Protein AF-A0A2N1T7W6-F1 (afdb_monomer_lite)

Secondary structure (DSSP, 8-state):
----PPPHHHHHHHHTT-S-EEEEE-SS-TTEEEEEEEETTEEEEEEEETTTTEEEEEEEPPHHHHHHHHHHHHHHHHHT-

Foldseek 3Di:
DDDPDDDPVQVVCQVVVVFLWDWDQDPVDRQWIWIFGDDPPFTKTWIAGNVVRDTPDMDGDDPVRVVVSVVVSVVVVVVVD

Radius of gyration: 13.02 Å; chains: 1; bounding box: 25×36×36 Å

Sequence (81 aa):
MEERIISRESIVAILNKETDVIVYPSTRDEDLDLYFGKDGVKYLLVVYNRETCTIVTARNMRKNEKEIYNEVIHHEKEKAN

pLDDT: mean 87.96, std 12.44, range [38.28, 96.19]

Structure (mmCIF, N/CA/C/O backbone):
data_AF-A0A2N1T7W6-F1
#
_entry.id   AF-A0A2N1T7W6-F1
#
loop_
_atom_site.group_PDB
_atom_site.id
_atom_site.type_symbol
_atom_site.label_atom_id
_atom_site.label_alt_id
_atom_site.label_comp_id
_atom_site.label_asym_id
_atom_site.label_entity_id
_atom_site.label_seq_id
_atom_site.pdbx_PDB_ins_code
_atom_site.Cartn_x
_atom_site.Cartn_y
_atom_site.Cartn_z
_atom_site.occupancy
_atom_site.B_iso_or_equiv
_atom_site.auth_seq_id
_atom_site.auth_comp_id
_atom_site.auth_asym_id
_atom_site.auth_atom_id
_atom_site.pdbx_PDB_model_num
ATOM 1 N N . MET A 1 1 ? 13.696 -0.275 24.962 1.00 38.28 1 MET A N 1
ATOM 2 C CA . MET A 1 1 ? 13.272 0.799 24.041 1.00 38.28 1 MET A CA 1
ATOM 3 C C . MET A 1 1 ? 12.481 0.100 22.958 1.00 38.28 1 MET A C 1
ATOM 5 O O . MET A 1 1 ? 13.068 -0.689 22.231 1.00 38.28 1 MET A O 1
ATOM 9 N N . GLU A 1 2 ? 11.158 0.229 23.013 1.00 44.09 2 GLU A N 1
ATOM 10 C CA . GLU A 1 2 ? 10.198 -0.586 22.263 1.00 44.09 2 GLU A CA 1
ATOM 11 C C . GLU A 1 2 ? 10.464 -0.530 20.759 1.00 44.09 2 GLU A C 1
ATOM 13 O O . GLU A 1 2 ? 10.602 0.548 20.171 1.00 44.09 2 GLU A O 1
ATOM 18 N N . GLU A 1 3 ? 10.537 -1.707 20.135 1.00 44.91 3 GLU A N 1
ATOM 19 C CA . GLU A 1 3 ? 10.396 -1.825 18.691 1.00 44.91 3 GLU A CA 1
ATOM 20 C C . GLU A 1 3 ? 9.147 -1.045 18.276 1.00 44.91 3 GLU A C 1
ATOM 22 O O . GLU A 1 3 ? 8.100 -1.121 18.916 1.00 44.91 3 GLU A O 1
ATOM 27 N N . ARG A 1 4 ? 9.260 -0.231 17.225 1.00 56.28 4 ARG A N 1
ATOM 28 C CA . ARG A 1 4 ? 8.128 0.498 16.648 1.00 56.28 4 ARG A CA 1
ATOM 29 C C . ARG A 1 4 ? 7.181 -0.519 16.011 1.00 56.28 4 ARG A C 1
ATOM 31 O O . ARG A 1 4 ? 7.229 -0.718 14.799 1.00 56.28 4 ARG A O 1
ATOM 38 N N . ILE A 1 5 ? 6.367 -1.179 16.831 1.00 67.75 5 ILE A N 1
ATOM 39 C CA . ILE A 1 5 ? 5.426 -2.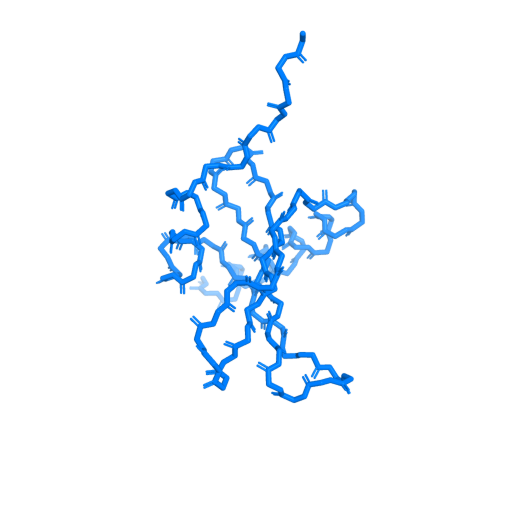206 16.401 1.00 67.75 5 ILE A CA 1
ATOM 40 C C . ILE A 1 5 ? 4.414 -1.536 15.470 1.00 67.75 5 ILE A C 1
ATOM 42 O O . ILE A 1 5 ? 3.716 -0.577 15.823 1.00 67.75 5 ILE A O 1
ATOM 46 N N . ILE A 1 6 ? 4.390 -2.008 14.231 1.00 80.81 6 ILE A N 1
ATOM 47 C CA . ILE A 1 6 ? 3.378 -1.643 13.248 1.00 80.81 6 ILE A CA 1
ATOM 48 C C . ILE A 1 6 ? 2.080 -2.301 13.719 1.00 80.81 6 ILE A C 1
ATOM 50 O O . ILE A 1 6 ? 2.053 -3.515 13.914 1.00 80.81 6 ILE A O 1
ATOM 54 N N . SER A 1 7 ? 1.025 -1.510 13.956 1.00 85.44 7 SER A N 1
ATOM 55 C CA . SER A 1 7 ? -0.251 -2.082 14.401 1.00 85.44 7 SER A CA 1
ATOM 56 C C . SER A 1 7 ? -0.872 -2.874 13.258 1.00 85.44 7 SER A C 1
ATOM 58 O O . SER A 1 7 ? -0.897 -2.415 12.113 1.00 85.44 7 SER A O 1
ATOM 60 N N . ARG A 1 8 ? -1.413 -4.048 13.585 1.00 87.69 8 ARG A N 1
ATOM 61 C CA . ARG A 1 8 ? -2.220 -4.839 12.655 1.00 87.69 8 ARG A CA 1
ATOM 62 C C . ARG A 1 8 ? -3.423 -4.041 12.153 1.00 87.69 8 ARG A C 1
ATOM 64 O O . ARG A 1 8 ? -3.768 -4.161 10.986 1.00 87.69 8 ARG A O 1
ATOM 71 N N . GLU A 1 9 ? -4.017 -3.212 13.005 1.00 89.94 9 GLU A N 1
ATOM 72 C CA . GLU A 1 9 ? -5.165 -2.364 12.659 1.00 89.94 9 GLU A CA 1
ATOM 73 C C . GLU A 1 9 ? -4.787 -1.361 11.569 1.00 89.94 9 GLU A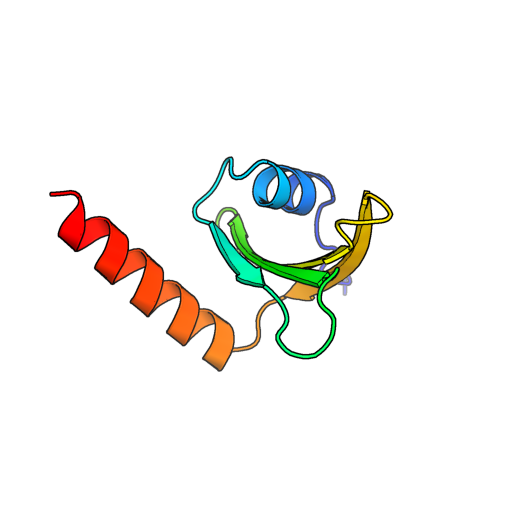 C 1
ATOM 75 O O . GLU A 1 9 ? -5.492 -1.255 10.573 1.00 89.94 9 GLU A O 1
ATOM 80 N N . SER A 1 10 ? -3.621 -0.716 11.694 1.00 90.31 10 SER A N 1
ATOM 81 C CA . SER A 1 10 ? -3.109 0.201 10.670 1.00 90.31 10 SER A CA 1
ATOM 82 C C . SER A 1 10 ? -2.899 -0.502 9.326 1.00 90.31 10 SER A C 1
ATOM 84 O O . SER A 1 10 ? -3.184 0.068 8.279 1.00 90.31 10 SER A O 1
ATOM 86 N N . ILE A 1 11 ? -2.408 -1.748 9.334 1.00 91.31 11 ILE A N 1
ATOM 87 C CA . ILE A 1 11 ? -2.242 -2.535 8.102 1.00 91.31 11 ILE A CA 1
ATOM 88 C C . ILE A 1 11 ? -3.606 -2.841 7.473 1.00 91.31 11 ILE A C 1
ATOM 90 O O . ILE A 1 11 ? -3.767 -2.684 6.266 1.00 91.31 11 ILE A O 1
ATOM 94 N N . VAL A 1 12 ? -4.583 -3.259 8.280 1.00 92.06 12 VAL A N 1
ATOM 95 C CA . VAL A 1 12 ? -5.937 -3.578 7.80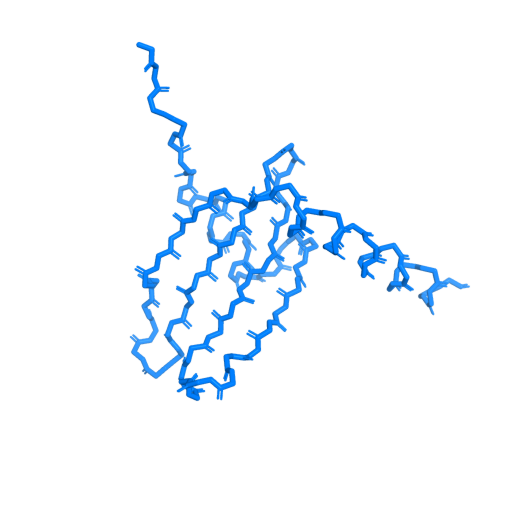4 1.00 92.06 12 VAL A CA 1
ATOM 96 C C . VAL A 1 12 ? -6.622 -2.338 7.230 1.00 92.06 12 VAL A C 1
ATOM 98 O O . VAL A 1 12 ? -7.139 -2.416 6.120 1.00 92.06 12 VAL A O 1
ATOM 101 N N . ALA A 1 13 ? -6.548 -1.192 7.911 1.00 92.62 13 ALA A N 1
ATOM 102 C CA . ALA A 1 13 ? -7.108 0.068 7.422 1.00 92.62 13 ALA A CA 1
ATOM 103 C C . ALA A 1 13 ? -6.526 0.463 6.051 1.00 92.62 13 ALA A C 1
ATOM 105 O O . ALA A 1 13 ? -7.261 0.871 5.152 1.00 92.62 13 ALA A O 1
ATOM 106 N N . ILE A 1 14 ? -5.215 0.267 5.852 1.00 93.94 14 ILE A N 1
ATOM 107 C CA . ILE A 1 14 ? -4.543 0.517 4.567 1.00 93.94 14 ILE A CA 1
ATOM 108 C C . ILE A 1 14 ? -5.023 -0.451 3.479 1.00 93.94 14 ILE A C 1
ATOM 110 O O . ILE A 1 14 ? -5.327 -0.022 2.367 1.00 93.94 14 ILE A O 1
ATOM 114 N N . LEU A 1 15 ? -5.108 -1.752 3.771 1.00 92.38 15 LEU A N 1
ATOM 115 C CA . LEU A 1 15 ? -5.562 -2.746 2.790 1.00 92.38 15 LEU A CA 1
ATOM 116 C C . LEU A 1 15 ? -7.036 -2.545 2.404 1.00 92.38 15 LEU A C 1
ATOM 118 O O . LEU A 1 15 ? -7.386 -2.699 1.234 1.00 92.38 15 LEU A O 1
ATOM 122 N N . ASN A 1 16 ? -7.869 -2.129 3.360 1.00 93.25 16 ASN A N 1
ATOM 123 C CA . ASN A 1 16 ? -9.272 -1.776 3.140 1.00 93.25 16 ASN A CA 1
ATOM 124 C C . ASN A 1 16 ? -9.463 -0.393 2.495 1.00 93.25 16 ASN A C 1
ATOM 126 O O . ASN A 1 16 ? -10.590 -0.046 2.150 1.00 93.25 16 ASN A O 1
ATOM 130 N N . LYS A 1 17 ? -8.387 0.389 2.309 1.00 91.94 17 LYS A N 1
ATOM 131 C CA . LYS A 1 17 ? -8.422 1.768 1.784 1.00 91.94 17 LYS A CA 1
ATOM 132 C C . LYS A 1 17 ? -9.307 2.708 2.618 1.00 91.94 17 LYS A C 1
ATOM 134 O O . LYS A 1 17 ? -9.948 3.609 2.088 1.00 91.94 17 LYS A O 1
ATOM 139 N N . GLU A 1 18 ? -9.338 2.493 3.931 1.00 91.62 18 GLU A N 1
ATOM 140 C CA . GLU A 1 18 ? -10.047 3.349 4.895 1.00 91.62 18 GLU A CA 1
ATOM 141 C C . GLU A 1 18 ? -9.286 4.659 5.174 1.00 91.62 18 GLU A C 1
ATOM 143 O O . GLU A 1 18 ? -9.818 5.580 5.792 1.00 91.62 18 GLU A O 1
ATOM 148 N N . THR A 1 19 ? -8.040 4.755 4.704 1.00 88.00 19 THR A N 1
ATOM 149 C CA . THR A 1 19 ? -7.206 5.958 4.746 1.00 88.00 19 THR A CA 1
ATOM 150 C C . THR A 1 19 ? -6.732 6.350 3.345 1.00 88.00 19 THR A C 1
ATOM 152 O O . THR A 1 19 ? -6.957 5.624 2.374 1.00 88.00 19 THR A O 1
ATOM 155 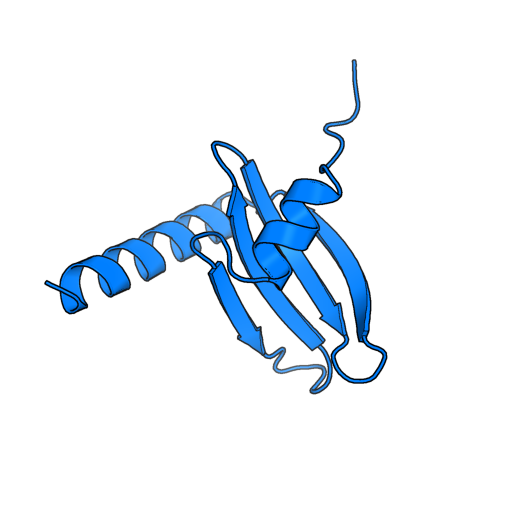N N . ASP A 1 20 ? -6.062 7.503 3.228 1.00 90.06 20 ASP A N 1
ATOM 156 C CA . ASP A 1 20 ? -5.346 7.868 2.002 1.00 90.06 20 ASP A CA 1
ATOM 157 C C . ASP A 1 20 ? -4.311 6.766 1.685 1.00 90.06 20 ASP A C 1
ATOM 159 O O . ASP A 1 20 ? -3.421 6.471 2.496 1.00 90.06 20 ASP A O 1
ATOM 163 N N . VAL A 1 21 ? -4.450 6.128 0.521 1.00 93.44 21 VAL A N 1
ATOM 164 C CA . VAL A 1 21 ? -3.618 4.996 0.099 1.00 93.44 21 VAL A CA 1
ATOM 165 C C . VAL A 1 21 ? -3.325 5.088 -1.391 1.00 93.44 21 VAL A C 1
ATOM 167 O O . VAL A 1 21 ? -4.233 5.206 -2.208 1.00 93.44 21 VAL A O 1
ATOM 170 N N . ILE A 1 22 ? -2.052 4.931 -1.742 1.00 94.50 22 ILE A N 1
ATOM 171 C CA . ILE A 1 22 ? -1.596 4.733 -3.116 1.00 94.50 22 ILE A CA 1
ATOM 172 C C . ILE A 1 22 ? -1.292 3.248 -3.286 1.00 94.50 22 ILE A C 1
ATOM 174 O O . ILE A 1 22 ? -0.489 2.686 -2.538 1.00 94.50 22 ILE A O 1
ATOM 178 N N . VAL A 1 23 ? -1.912 2.614 -4.278 1.00 94.50 23 VAL A N 1
ATOM 179 C CA . VAL A 1 23 ? -1.625 1.220 -4.638 1.00 94.50 23 VAL A CA 1
ATOM 180 C C . VAL A 1 23 ? -0.789 1.210 -5.907 1.00 94.50 23 VAL A C 1
ATOM 182 O O . VAL A 1 23 ? -1.219 1.723 -6.939 1.00 94.50 23 VAL A O 1
ATOM 185 N N . TYR A 1 24 ? 0.402 0.627 -5.826 1.00 93.69 24 TYR A N 1
ATOM 186 C CA . TYR A 1 24 ? 1.312 0.491 -6.953 1.00 93.69 24 TYR A CA 1
ATOM 187 C C . TYR A 1 24 ? 1.542 -0.991 -7.272 1.00 93.69 24 TYR A C 1
ATOM 189 O O . TYR A 1 24 ? 2.192 -1.678 -6.477 1.00 93.69 24 TYR A O 1
ATOM 197 N N . PRO A 1 25 ? 1.048 -1.495 -8.415 1.00 92.81 25 PRO A N 1
ATOM 198 C CA . PRO A 1 25 ? 1.359 -2.844 -8.865 1.00 92.81 25 PRO A CA 1
ATOM 199 C C . PRO A 1 25 ? 2.858 -3.009 -9.094 1.00 92.81 25 PRO A C 1
ATOM 201 O O . PRO A 1 25 ? 3.498 -2.171 -9.735 1.00 92.81 25 PRO A O 1
ATOM 204 N N . SER A 1 26 ? 3.438 -4.080 -8.565 1.00 89.94 26 SER A N 1
ATOM 205 C CA . SER A 1 26 ? 4.845 -4.387 -8.787 1.00 89.94 26 SER A CA 1
ATOM 206 C C . SER A 1 26 ? 5.089 -4.682 -10.266 1.00 89.94 26 SER A C 1
ATOM 208 O O . SER A 1 26 ? 4.377 -5.445 -10.909 1.00 89.94 26 SER A O 1
ATOM 210 N N . THR A 1 27 ? 6.146 -4.089 -10.817 1.00 89.31 27 THR A N 1
ATOM 211 C CA . THR A 1 27 ? 6.575 -4.335 -12.203 1.00 89.31 27 THR A CA 1
ATOM 212 C C . THR A 1 27 ? 7.437 -5.587 -12.348 1.00 89.31 27 THR A C 1
ATOM 214 O O . THR A 1 27 ? 7.757 -5.985 -13.464 1.00 89.31 27 THR A O 1
ATOM 217 N N . ARG A 1 28 ? 7.867 -6.182 -11.228 1.00 88.62 28 ARG A N 1
ATOM 218 C CA . ARG A 1 28 ? 8.746 -7.363 -11.199 1.00 88.62 28 ARG A CA 1
ATOM 219 C C . ARG A 1 28 ? 8.009 -8.660 -10.901 1.00 88.62 28 ARG A C 1
ATOM 221 O O . ARG A 1 28 ? 8.530 -9.719 -11.217 1.00 88.62 28 ARG A O 1
ATOM 228 N N . ASP A 1 29 ? 6.866 -8.552 -10.242 1.00 90.62 29 ASP A N 1
ATOM 229 C CA . ASP A 1 29 ? 6.063 -9.671 -9.771 1.00 90.62 29 ASP A CA 1
ATOM 230 C C . ASP A 1 29 ? 4.607 -9.236 -9.899 1.00 90.62 29 ASP A C 1
ATOM 232 O O . ASP A 1 29 ? 4.191 -8.291 -9.229 1.00 90.62 29 ASP A O 1
ATOM 236 N N . GLU A 1 30 ? 3.886 -9.841 -10.836 1.00 91.88 30 GLU A N 1
ATOM 237 C CA . GLU A 1 30 ? 2.548 -9.402 -11.232 1.00 91.88 30 GLU A CA 1
ATOM 238 C C . GLU A 1 30 ? 1.492 -9.629 -10.146 1.00 91.88 30 GLU A C 1
ATOM 240 O O . GLU A 1 30 ? 0.452 -8.966 -10.146 1.00 91.88 30 GLU A O 1
ATOM 245 N N . ASP A 1 31 ? 1.782 -10.487 -9.171 1.00 94.69 31 ASP A N 1
ATOM 246 C CA . ASP A 1 31 ? 0.871 -10.803 -8.079 1.00 94.69 31 ASP A CA 1
ATOM 247 C C . ASP A 1 31 ? 1.071 -9.894 -6.867 1.00 94.69 31 ASP A C 1
ATOM 249 O O . ASP A 1 31 ? 0.236 -9.885 -5.958 1.00 94.69 31 ASP A O 1
ATOM 253 N N . LEU A 1 32 ? 2.144 -9.098 -6.842 1.00 95.56 32 LEU A N 1
ATOM 254 C CA . LEU A 1 32 ? 2.456 -8.209 -5.728 1.00 95.56 32 LEU A CA 1
ATOM 255 C C . LEU A 1 32 ? 1.981 -6.779 -5.969 1.00 95.56 32 LEU A C 1
ATOM 257 O O . LEU A 1 32 ? 2.371 -6.118 -6.927 1.00 95.56 32 LEU A O 1
ATOM 261 N N . ASP A 1 33 ? 1.260 -6.248 -4.990 1.00 96.00 33 ASP A N 1
ATOM 262 C CA . ASP A 1 33 ? 0.903 -4.839 -4.906 1.00 96.00 33 ASP A CA 1
ATOM 263 C C . ASP A 1 33 ? 1.613 -4.176 -3.720 1.00 96.00 33 ASP A C 1
ATOM 265 O O . ASP A 1 33 ? 1.703 -4.720 -2.614 1.00 96.00 33 ASP A O 1
ATOM 269 N N . LEU A 1 34 ? 2.119 -2.965 -3.950 1.00 95.56 34 LEU A N 1
ATOM 270 C CA . LEU A 1 34 ? 2.719 -2.110 -2.936 1.00 95.56 34 LEU A CA 1
ATOM 271 C C . LEU A 1 34 ? 1.694 -1.061 -2.503 1.00 95.56 34 LEU A C 1
ATOM 273 O O . LEU A 1 34 ? 1.375 -0.138 -3.249 1.00 95.56 34 LEU A O 1
ATOM 277 N N . TYR A 1 35 ? 1.207 -1.191 -1.277 1.00 96.19 35 TYR A N 1
ATOM 278 C CA . TYR A 1 35 ? 0.281 -0.259 -0.652 1.00 96.19 35 TYR A CA 1
ATOM 279 C C . TYR A 1 35 ? 1.066 0.750 0.175 1.00 96.19 35 TYR A C 1
ATOM 281 O O . TYR A 1 35 ? 1.649 0.414 1.209 1.00 96.19 35 TYR A O 1
ATOM 289 N N . PHE A 1 36 ? 1.063 1.997 -0.270 1.00 96.19 36 PHE A N 1
ATOM 290 C CA . PHE A 1 36 ? 1.614 3.122 0.465 1.00 96.19 36 PHE A CA 1
ATOM 291 C C . PHE A 1 36 ? 0.466 3.835 1.162 1.00 96.19 36 PHE A C 1
ATOM 293 O O . PHE A 1 36 ? -0.364 4.442 0.496 1.00 96.19 36 PHE A O 1
ATOM 300 N N . GLY A 1 37 ? 0.412 3.764 2.489 1.00 94.38 37 GLY A N 1
ATOM 301 C CA . GLY A 1 37 ? -0.668 4.366 3.260 1.00 94.38 37 GLY A CA 1
ATOM 302 C C . GLY A 1 37 ? -0.180 5.185 4.442 1.00 94.38 37 GLY A C 1
ATOM 303 O O . GLY A 1 37 ? 0.892 4.939 5.014 1.00 94.38 37 GLY A O 1
ATOM 304 N N . LYS A 1 38 ? -0.998 6.159 4.831 1.00 91.88 38 LYS A N 1
ATOM 305 C CA . LYS A 1 38 ? -0.796 6.950 6.043 1.00 91.88 38 LYS A CA 1
ATOM 306 C C . LYS A 1 38 ? -1.936 6.696 7.021 1.00 91.88 38 LYS A C 1
ATOM 308 O O . LYS A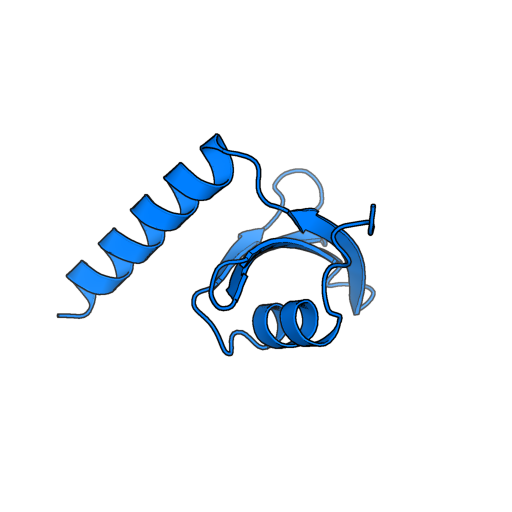 1 38 ? -3.097 6.873 6.677 1.00 91.88 38 LYS A O 1
ATOM 313 N N . ASP A 1 39 ? -1.585 6.326 8.247 1.00 87.38 39 ASP A N 1
ATOM 314 C CA . ASP A 1 39 ? -2.519 6.161 9.360 1.00 87.38 39 ASP A CA 1
ATOM 315 C C . ASP A 1 39 ? -2.076 7.066 10.521 1.00 87.38 39 ASP A C 1
ATOM 317 O O . ASP A 1 39 ? -1.037 6.853 11.162 1.00 87.38 39 ASP A O 1
ATOM 321 N N . GLY A 1 40 ? -2.803 8.169 10.715 1.00 85.38 40 GLY A N 1
ATOM 322 C CA . GLY A 1 40 ? -2.415 9.253 11.617 1.00 85.38 40 GLY A CA 1
ATOM 323 C C . GLY A 1 40 ? -1.028 9.826 11.288 1.00 85.38 40 GLY A C 1
ATOM 324 O O . GLY A 1 40 ? -0.815 10.449 10.245 1.00 85.38 40 GLY A O 1
ATOM 325 N N . VAL A 1 41 ? -0.065 9.633 12.196 1.00 84.75 41 VAL A N 1
ATOM 326 C CA . VAL A 1 41 ? 1.337 10.075 12.030 1.00 84.75 41 VAL A CA 1
ATOM 327 C C . VAL A 1 41 ? 2.246 9.009 11.405 1.00 84.75 41 VAL A C 1
ATOM 329 O O . VAL A 1 41 ? 3.415 9.283 11.115 1.00 84.75 41 VAL A O 1
ATOM 332 N N . LYS A 1 42 ? 1.745 7.783 11.220 1.00 87.06 42 LYS A N 1
ATOM 333 C CA . LYS A 1 42 ? 2.520 6.646 10.718 1.00 87.06 42 LYS A CA 1
ATOM 334 C C . LYS A 1 42 ? 2.386 6.552 9.201 1.00 87.06 42 LYS A C 1
ATOM 336 O O . LYS A 1 42 ? 1.295 6.654 8.657 1.00 87.06 42 LYS A O 1
ATOM 341 N N . TYR A 1 43 ? 3.513 6.324 8.536 1.00 93.19 43 TYR A N 1
ATOM 342 C CA . TYR A 1 43 ? 3.587 6.096 7.094 1.00 93.19 43 TYR A CA 1
ATOM 343 C C . TYR A 1 43 ? 4.082 4.676 6.871 1.00 93.19 43 TYR A C 1
ATOM 345 O O . TYR A 1 43 ? 5.208 4.355 7.272 1.00 93.19 43 TYR A O 1
ATOM 353 N N . LEU A 1 44 ? 3.259 3.840 6.249 1.00 94.62 44 LEU A N 1
ATOM 354 C CA . LEU A 1 44 ? 3.507 2.413 6.104 1.00 94.62 44 LEU A CA 1
ATOM 355 C C . LEU A 1 44 ? 3.515 2.006 4.632 1.00 94.62 44 LEU A C 1
ATOM 357 O O . LEU A 1 44 ? 2.677 2.438 3.849 1.00 94.62 44 LEU A O 1
ATOM 361 N N . LEU A 1 45 ? 4.469 1.146 4.290 1.00 95.44 45 LEU A N 1
ATOM 362 C CA . LEU A 1 45 ? 4.449 0.351 3.074 1.00 95.44 45 LEU A CA 1
ATOM 363 C C . LEU A 1 45 ? 4.025 -1.067 3.450 1.00 95.44 45 LEU A C 1
ATOM 365 O O . LEU A 1 45 ? 4.685 -1.702 4.279 1.00 95.44 45 LEU A O 1
ATOM 369 N N . VAL A 1 46 ? 2.973 -1.560 2.810 1.00 95.44 46 VAL A N 1
ATOM 370 C CA . VAL A 1 46 ? 2.515 -2.945 2.907 1.00 95.44 46 VAL A CA 1
ATOM 371 C C . VAL A 1 46 ? 2.671 -3.591 1.536 1.00 95.44 46 VAL A C 1
ATOM 373 O O . VAL A 1 46 ? 2.188 -3.061 0.542 1.00 95.44 46 VAL A O 1
ATOM 376 N N . VAL A 1 47 ? 3.372 -4.718 1.473 1.00 95.31 47 VAL A N 1
ATOM 377 C CA . VAL A 1 47 ? 3.477 -5.536 0.261 1.00 95.31 47 VAL A CA 1
ATOM 378 C C . VAL A 1 47 ? 2.476 -6.670 0.392 1.00 95.31 47 VAL A C 1
ATOM 380 O O . VAL A 1 47 ? 2.578 -7.482 1.317 1.00 95.31 47 VAL A O 1
ATOM 383 N N . TYR A 1 48 ? 1.510 -6.700 -0.513 1.00 96.06 48 TYR A N 1
ATOM 384 C CA . TYR A 1 48 ? 0.404 -7.644 -0.506 1.00 96.06 48 TYR A CA 1
ATOM 385 C C . TYR A 1 48 ? 0.468 -8.520 -1.751 1.00 96.06 48 TYR A C 1
ATOM 387 O O . TYR A 1 48 ? 0.535 -8.008 -2.864 1.00 96.06 48 TYR A O 1
ATOM 395 N N . ASN A 1 49 ? 0.453 -9.834 -1.557 1.00 95.62 49 ASN A N 1
ATOM 396 C CA . ASN A 1 49 ? 0.309 -10.790 -2.639 1.00 95.62 49 ASN A CA 1
ATOM 397 C C . ASN A 1 49 ? -1.188 -11.028 -2.879 1.00 95.62 49 ASN A C 1
ATOM 399 O O . ASN A 1 49 ? -1.891 -11.546 -2.007 1.00 95.62 49 ASN A O 1
ATOM 403 N N . ARG A 1 50 ? -1.664 -10.624 -4.057 1.00 93.56 50 ARG A N 1
ATOM 404 C CA . ARG A 1 50 ? -3.065 -10.729 -4.470 1.00 93.56 50 ARG A CA 1
ATOM 405 C C . ARG A 1 50 ? -3.504 -12.156 -4.750 1.00 93.56 50 ARG A C 1
ATOM 407 O O . ARG A 1 50 ? -4.644 -12.481 -4.445 1.00 93.56 50 ARG A O 1
ATOM 414 N N . GLU A 1 51 ? -2.625 -12.978 -5.315 1.00 94.69 51 GLU A N 1
ATOM 415 C CA . GLU A 1 51 ? -2.934 -14.364 -5.677 1.00 94.69 51 GLU A CA 1
ATOM 416 C C . GLU A 1 51 ? -3.255 -15.199 -4.427 1.00 94.69 51 GLU A C 1
ATOM 418 O O . GLU A 1 51 ? -4.265 -15.895 -4.352 1.00 94.69 51 GLU A O 1
ATOM 423 N N . THR A 1 52 ? -2.409 -15.079 -3.406 1.00 95.75 52 THR A N 1
ATOM 424 C CA . THR A 1 52 ? -2.498 -15.836 -2.147 1.00 95.75 52 THR A CA 1
ATOM 425 C C . THR A 1 52 ? -3.285 -15.120 -1.052 1.00 95.75 52 THR A C 1
ATOM 427 O O . THR A 1 52 ? -3.542 -15.703 0.001 1.00 95.75 52 THR A O 1
ATOM 430 N N . CYS A 1 53 ? -3.650 -13.856 -1.269 1.00 92.19 53 CYS A N 1
ATOM 431 C CA . CYS A 1 53 ? -4.247 -12.971 -0.272 1.00 92.19 53 CYS A CA 1
ATOM 432 C C . CYS A 1 53 ? -3.414 -12.830 1.019 1.00 92.19 53 CYS A C 1
ATOM 434 O O . CYS A 1 53 ? -3.953 -12.846 2.130 1.00 92.19 53 CYS A O 1
ATOM 436 N N . THR A 1 54 ? -2.087 -12.703 0.894 1.00 93.31 54 THR A N 1
ATOM 437 C CA . THR A 1 54 ? -1.167 -12.638 2.045 1.00 93.31 54 THR A CA 1
ATOM 438 C C . THR A 1 54 ? -0.369 -11.338 2.107 1.00 93.31 54 THR A C 1
ATOM 440 O O . THR A 1 54 ? -0.007 -10.738 1.097 1.00 93.31 54 THR A O 1
ATOM 443 N N . ILE A 1 55 ? -0.051 -10.899 3.329 1.00 93.88 55 ILE A N 1
ATOM 444 C CA . ILE A 1 55 ? 0.897 -9.804 3.559 1.00 93.88 55 ILE A CA 1
ATOM 445 C C . ILE A 1 55 ? 2.305 -10.393 3.535 1.00 93.88 55 ILE A C 1
ATOM 447 O O . ILE A 1 55 ? 2.685 -11.138 4.437 1.00 93.88 55 ILE A O 1
ATOM 451 N N . VAL A 1 56 ? 3.090 -10.021 2.527 1.00 93.81 56 VAL A N 1
ATOM 452 C CA . VAL A 1 56 ? 4.487 -10.450 2.394 1.00 93.81 56 VAL A CA 1
ATOM 453 C C . VAL A 1 56 ? 5.362 -9.706 3.396 1.00 93.81 56 VAL A C 1
ATOM 455 O O . VAL A 1 56 ? 6.203 -10.292 4.075 1.00 93.81 56 VAL A O 1
ATOM 458 N N . THR A 1 57 ? 5.176 -8.389 3.502 1.00 92.81 57 THR A N 1
ATOM 459 C CA . THR A 1 57 ? 5.896 -7.562 4.471 1.00 92.81 57 THR A CA 1
ATOM 460 C C . THR A 1 57 ? 5.157 -6.258 4.748 1.00 92.81 57 THR A C 1
ATOM 462 O O . THR A 1 57 ? 4.464 -5.726 3.883 1.00 92.81 57 THR A O 1
ATOM 465 N N . ALA A 1 58 ? 5.333 -5.720 5.952 1.00 92.75 58 ALA A N 1
ATOM 466 C CA . ALA A 1 58 ? 4.892 -4.384 6.318 1.00 92.75 58 ALA A CA 1
ATOM 467 C C . ALA A 1 58 ? 6.043 -3.654 7.012 1.00 92.75 58 ALA A C 1
ATOM 469 O O . ALA A 1 58 ? 6.686 -4.195 7.913 1.00 92.75 58 ALA A O 1
ATOM 470 N N . ARG A 1 59 ? 6.317 -2.417 6.595 1.00 93.75 59 ARG A N 1
ATOM 471 C CA . ARG A 1 59 ? 7.376 -1.590 7.186 1.00 93.75 59 ARG A CA 1
ATOM 472 C C . ARG A 1 59 ? 7.023 -0.112 7.170 1.00 93.75 59 ARG A C 1
ATOM 474 O O . ARG A 1 59 ? 6.176 0.334 6.405 1.00 93.75 59 ARG A O 1
ATOM 481 N N . ASN A 1 60 ? 7.750 0.678 7.955 1.00 93.44 60 ASN A N 1
ATOM 482 C CA . ASN A 1 60 ? 7.706 2.130 7.806 1.00 93.44 60 ASN A CA 1
ATOM 483 C C . ASN A 1 60 ? 8.245 2.551 6.429 1.00 93.44 60 ASN A C 1
ATOM 485 O O . ASN A 1 60 ? 9.233 1.992 5.933 1.00 93.44 60 ASN A O 1
ATOM 489 N N . MET A 1 61 ? 7.628 3.577 5.844 1.00 94.50 61 MET A N 1
ATOM 490 C CA . MET A 1 61 ? 8.161 4.230 4.651 1.00 94.50 61 MET A CA 1
ATOM 491 C C . MET A 1 61 ? 9.508 4.901 4.951 1.00 94.50 61 MET A C 1
ATOM 493 O O . MET A 1 61 ? 9.717 5.487 6.022 1.00 94.50 61 MET A O 1
ATOM 497 N N . ARG A 1 62 ? 10.417 4.850 3.980 1.00 94.50 62 ARG A N 1
ATOM 498 C CA . ARG A 1 62 ? 11.674 5.608 3.950 1.00 94.50 62 ARG A CA 1
ATOM 499 C C . ARG A 1 62 ? 11.385 7.077 3.652 1.00 94.50 62 ARG A C 1
ATOM 501 O O . ARG A 1 62 ? 10.311 7.415 3.172 1.00 94.50 62 ARG A O 1
ATOM 508 N N . LYS A 1 63 ? 12.351 7.960 3.919 1.00 93.88 63 LYS A N 1
ATOM 509 C CA . LYS A 1 63 ? 12.186 9.411 3.726 1.00 93.88 63 LYS A CA 1
ATOM 510 C C . LYS A 1 63 ? 11.675 9.758 2.317 1.00 93.88 63 LYS A C 1
ATOM 512 O O . LYS A 1 63 ? 10.618 10.363 2.211 1.00 93.88 63 LYS A O 1
ATOM 517 N N . ASN A 1 64 ? 12.353 9.274 1.278 1.00 94.69 64 ASN A N 1
ATOM 518 C CA . ASN A 1 64 ? 11.983 9.563 -0.111 1.00 94.69 64 ASN A CA 1
ATOM 519 C C . ASN A 1 64 ? 10.604 8.984 -0.487 1.00 94.69 64 ASN A C 1
ATOM 521 O O . ASN A 1 64 ? 9.861 9.605 -1.231 1.00 94.69 64 ASN A O 1
ATOM 525 N N . GLU A 1 65 ? 10.228 7.820 0.056 1.00 94.44 65 GLU A N 1
ATOM 526 C CA . GLU A 1 65 ? 8.899 7.226 -0.176 1.00 94.44 65 GLU A CA 1
ATOM 527 C C . GLU A 1 65 ? 7.788 8.105 0.417 1.00 94.44 65 GLU A C 1
ATOM 529 O O . GLU A 1 65 ? 6.745 8.274 -0.204 1.00 94.44 65 GLU A O 1
ATOM 534 N N . LYS A 1 66 ? 8.025 8.709 1.592 1.00 94.44 66 LYS A N 1
ATOM 535 C CA . LYS A 1 66 ? 7.077 9.653 2.206 1.00 94.44 66 LYS A CA 1
ATOM 536 C C . LYS A 1 66 ? 6.935 10.935 1.393 1.00 94.44 66 LYS A C 1
ATOM 538 O O . LYS A 1 66 ? 5.837 11.471 1.315 1.00 94.44 66 LYS A O 1
ATOM 543 N N . GLU A 1 67 ? 8.039 11.446 0.851 1.00 93.62 67 GLU A N 1
ATOM 544 C CA . GLU A 1 67 ? 8.036 12.647 0.009 1.00 93.62 67 GLU A CA 1
ATOM 545 C C . GLU A 1 67 ? 7.183 12.411 -1.244 1.00 93.62 67 GLU A C 1
ATOM 547 O O . GLU A 1 67 ? 6.224 13.148 -1.455 1.00 93.62 67 GLU A O 1
ATOM 552 N N . ILE A 1 68 ? 7.433 11.312 -1.966 1.00 92.81 68 ILE A N 1
ATOM 553 C CA . ILE A 1 68 ? 6.651 10.914 -3.148 1.00 92.81 68 ILE A CA 1
ATOM 554 C C . ILE A 1 68 ? 5.175 10.699 -2.790 1.00 92.81 68 ILE A C 1
ATOM 556 O O . ILE A 1 68 ? 4.289 11.194 -3.479 1.00 92.81 68 ILE A O 1
ATOM 560 N N . TYR A 1 69 ? 4.891 9.988 -1.694 1.00 94.31 69 TYR A N 1
ATOM 561 C CA . TYR A 1 69 ? 3.520 9.759 -1.238 1.00 94.31 69 TYR A CA 1
ATOM 562 C C . TYR A 1 69 ? 2.765 11.076 -1.001 1.00 94.31 69 TYR A C 1
ATOM 564 O O . TYR A 1 69 ? 1.636 11.237 -1.458 1.00 94.31 69 TYR A O 1
ATOM 572 N N . ASN A 1 70 ? 3.385 12.027 -0.295 1.00 93.19 70 ASN A N 1
ATOM 573 C CA . ASN A 1 70 ? 2.747 13.306 0.010 1.00 93.19 70 ASN A CA 1
ATOM 574 C C . ASN A 1 70 ? 2.510 14.142 -1.253 1.00 93.19 70 ASN A C 1
ATOM 576 O O . ASN A 1 70 ? 1.466 14.778 -1.350 1.00 93.19 70 ASN A O 1
ATOM 580 N N . GLU A 1 71 ? 3.448 14.128 -2.204 1.00 92.75 71 GLU A N 1
ATOM 581 C CA . GLU A 1 71 ? 3.305 14.808 -3.495 1.00 92.75 71 GLU A CA 1
ATOM 582 C C . GLU A 1 71 ? 2.113 14.255 -4.287 1.00 92.75 71 GLU A C 1
ATOM 584 O O . GLU A 1 71 ? 1.244 15.014 -4.715 1.00 92.75 71 GLU A O 1
ATOM 589 N N . VAL A 1 72 ? 2.011 12.928 -4.405 1.00 91.56 72 VAL A N 1
ATOM 590 C CA . VAL A 1 72 ? 0.918 12.276 -5.139 1.00 91.56 72 VAL A CA 1
ATOM 591 C C . VAL A 1 72 ? -0.439 12.547 -4.484 1.00 91.56 72 VAL A C 1
ATOM 593 O O . VAL A 1 72 ? -1.352 13.012 -5.162 1.00 91.56 72 VAL A O 1
ATOM 596 N N . ILE A 1 73 ? -0.572 12.334 -3.169 1.00 90.62 73 ILE A N 1
ATOM 597 C CA . ILE A 1 73 ? -1.839 12.580 -2.455 1.00 90.62 73 ILE A CA 1
ATOM 598 C C . ILE A 1 73 ? -2.243 14.059 -2.512 1.00 90.62 73 ILE A C 1
ATOM 600 O O . ILE A 1 73 ? -3.431 14.371 -2.600 1.00 90.62 73 ILE A O 1
ATOM 604 N N . HIS A 1 74 ? -1.283 14.987 -2.455 1.00 88.69 74 HIS A N 1
ATOM 605 C CA . HIS A 1 74 ? -1.578 16.412 -2.590 1.00 88.69 74 HIS A CA 1
ATOM 606 C C . HIS A 1 74 ? -2.183 16.722 -3.963 1.00 88.69 74 HIS A C 1
ATOM 608 O O . HIS A 1 74 ? -3.259 17.315 -4.031 1.00 88.69 74 HIS A O 1
ATOM 614 N N . HIS A 1 75 ? -1.560 16.231 -5.037 1.00 85.31 75 HIS A N 1
ATOM 615 C CA . HIS A 1 75 ? -2.068 16.409 -6.395 1.00 85.31 75 HIS A CA 1
ATOM 616 C C . HIS A 1 75 ? -3.425 15.737 -6.641 1.00 85.31 75 HIS A C 1
ATOM 618 O O . HIS A 1 75 ? -4.243 16.272 -7.388 1.00 85.31 75 HIS A O 1
ATOM 624 N N . GLU A 1 76 ? -3.694 14.579 -6.035 1.00 80.06 76 GLU A N 1
ATOM 625 C CA . GLU A 1 76 ? -5.012 13.936 -6.128 1.00 80.06 76 GLU A CA 1
ATOM 626 C C . GLU A 1 76 ? -6.108 14.778 -5.464 1.00 80.06 76 GLU A C 1
ATOM 628 O O . GLU A 1 76 ? -7.200 14.910 -6.016 1.00 80.06 76 GLU A O 1
ATOM 633 N N . LYS A 1 77 ? -5.805 15.416 -4.326 1.00 79.88 77 LYS A N 1
ATOM 634 C CA . LYS A 1 77 ? -6.749 16.296 -3.621 1.00 79.88 77 LYS A CA 1
ATOM 635 C C . LYS A 1 77 ? -7.007 17.605 -4.361 1.00 79.88 77 LYS A C 1
ATOM 637 O O . LYS A 1 77 ? -8.138 18.078 -4.348 1.00 79.88 77 LYS A O 1
ATOM 642 N N . GLU A 1 78 ? -6.004 18.169 -5.032 1.00 73.94 78 GLU A N 1
ATOM 643 C CA . GLU A 1 78 ? -6.184 19.366 -5.865 1.00 73.94 78 GLU A CA 1
ATOM 644 C C . GLU A 1 78 ? -7.074 19.109 -7.087 1.00 73.94 78 GLU A C 1
ATOM 646 O O . GLU A 1 78 ? -7.830 19.986 -7.483 1.00 73.94 78 GLU A O 1
ATOM 651 N N . LYS A 1 79 ? -7.018 17.909 -7.680 1.00 64.62 79 LYS A N 1
ATOM 652 C CA . LYS A 1 79 ? -7.843 17.548 -8.848 1.00 64.62 79 LYS A CA 1
ATOM 653 C C . LYS A 1 79 ? -9.301 17.233 -8.513 1.00 64.62 79 LYS A C 1
ATOM 655 O O . LYS A 1 79 ? -10.128 17.194 -9.420 1.00 64.62 79 LYS A O 1
ATOM 660 N N . ALA A 1 80 ? -9.604 16.947 -7.250 1.00 62.69 80 ALA A N 1
ATOM 661 C CA . ALA A 1 80 ? -10.951 16.620 -6.789 1.00 62.69 80 ALA A CA 1
ATOM 662 C C . ALA A 1 80 ? -11.788 17.859 -6.410 1.00 62.69 80 ALA A C 1
ATOM 664 O O . ALA A 1 80 ? -12.943 17.700 -6.012 1.00 62.69 80 ALA A O 1
ATOM 665 N N . ASN A 1 8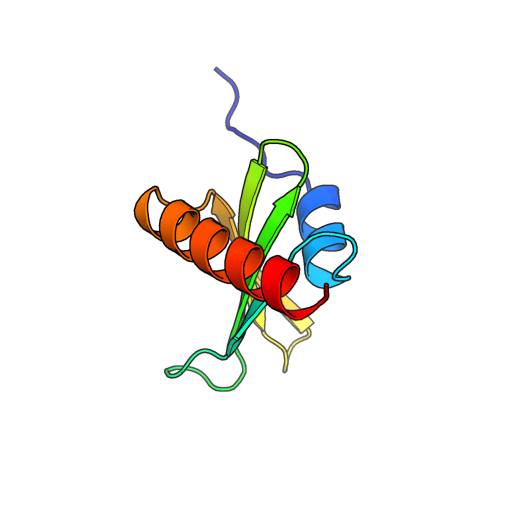1 ? -11.211 19.062 -6.508 1.00 51.25 81 ASN A N 1
ATOM 666 C CA . ASN A 1 81 ? -11.788 20.337 -6.080 1.00 51.25 81 ASN A CA 1
ATOM 667 C C . ASN A 1 81 ? -11.982 21.283 -7.273 1.00 51.25 81 ASN A C 1
ATOM 669 O O . ASN A 1 81 ? -12.957 22.064 -7.243 1.00 51.25 81 ASN A O 1
#